Protein AF-A0A8S3AIV1-F1 (afdb_monomer_lite)

Structure (mmCIF, N/CA/C/O backbone):
data_AF-A0A8S3AIV1-F1
#
_entry.id   AF-A0A8S3AIV1-F1
#
loop_
_atom_site.group_PDB
_atom_site.id
_atom_site.type_symbol
_atom_site.label_atom_id
_atom_site.label_alt_id
_atom_site.label_comp_id
_atom_site.label_asym_id
_atom_site.label_entity_id
_atom_site.label_seq_id
_atom_site.pdbx_PDB_ins_code
_atom_site.Cartn_x
_atom_site.Cartn_y
_atom_site.Cartn_z
_atom_site.occupancy
_atom_site.B_iso_or_equiv
_atom_site.auth_seq_id
_atom_site.auth_comp_id
_atom_site.auth_asym_id
_atom_site.auth_atom_id
_atom_site.pdbx_PDB_model_num
ATOM 1 N N . MET A 1 1 ? 9.596 4.234 -3.307 1.00 77.94 1 MET A N 1
ATOM 2 C CA . MET A 1 1 ? 8.604 4.279 -2.198 1.00 77.94 1 MET A CA 1
ATOM 3 C C . MET A 1 1 ? 9.293 3.904 -0.886 1.00 77.94 1 MET A C 1
ATOM 5 O O . MET A 1 1 ? 10.109 2.997 -0.896 1.00 77.94 1 MET A O 1
ATOM 9 N N . LYS A 1 2 ? 8.995 4.546 0.258 1.00 83.81 2 LYS A N 1
ATOM 10 C CA . LYS A 1 2 ? 9.601 4.157 1.555 1.00 83.81 2 LYS A CA 1
ATOM 11 C C . LYS A 1 2 ? 8.645 3.284 2.371 1.00 83.81 2 LYS A C 1
ATOM 13 O O . LYS A 1 2 ? 7.457 3.590 2.457 1.00 83.81 2 LYS A O 1
ATOM 18 N N . SER A 1 3 ? 9.175 2.226 2.986 1.00 89.94 3 SER A N 1
ATOM 19 C CA . SER A 1 3 ? 8.425 1.397 3.938 1.00 89.94 3 SER A CA 1
ATOM 20 C C . SER A 1 3 ? 7.925 2.229 5.130 1.00 89.94 3 SER A C 1
ATOM 22 O O . SER A 1 3 ? 8.500 3.273 5.457 1.00 89.94 3 SER A O 1
ATOM 24 N N . GLN A 1 4 ? 6.839 1.773 5.759 1.00 92.88 4 GLN A N 1
ATOM 25 C CA . GLN A 1 4 ? 6.178 2.404 6.911 1.00 92.88 4 GLN A CA 1
ATOM 26 C C . GLN A 1 4 ? 5.574 3.787 6.626 1.00 92.88 4 GLN A C 1
ATOM 28 O O . GLN A 1 4 ? 5.340 4.587 7.532 1.00 92.88 4 GLN A O 1
ATOM 33 N N . LYS A 1 5 ? 5.295 4.088 5.355 1.00 95.06 5 LYS A N 1
ATOM 34 C CA . LYS A 1 5 ? 4.533 5.278 4.966 1.00 95.06 5 LYS A CA 1
ATOM 35 C C . LYS A 1 5 ? 3.057 4.939 4.790 1.00 95.06 5 LYS A C 1
ATOM 37 O O . LYS A 1 5 ? 2.714 3.894 4.238 1.00 95.06 5 LYS A O 1
ATOM 42 N N . VAL A 1 6 ? 2.204 5.840 5.277 1.00 95.12 6 VAL A N 1
ATOM 43 C CA . VAL A 1 6 ? 0.746 5.751 5.155 1.00 95.12 6 VAL A CA 1
ATOM 44 C C . VAL A 1 6 ? 0.324 6.227 3.770 1.00 95.12 6 VAL A C 1
ATOM 46 O O . VAL A 1 6 ? 0.805 7.251 3.287 1.00 95.12 6 VAL A O 1
ATOM 49 N N . VAL A 1 7 ? -0.587 5.487 3.152 1.00 95.44 7 VAL A N 1
ATOM 50 C CA . VAL A 1 7 ? -1.138 5.749 1.821 1.00 95.44 7 VAL A CA 1
ATOM 51 C C . VAL A 1 7 ? -2.657 5.564 1.818 1.00 95.44 7 VAL A C 1
ATOM 53 O O . VAL A 1 7 ? -3.224 4.921 2.705 1.00 95.44 7 VAL A O 1
ATOM 56 N N . ILE A 1 8 ? -3.320 6.118 0.803 1.00 95.81 8 ILE A N 1
ATOM 57 C CA . ILE A 1 8 ? -4.730 5.856 0.490 1.00 95.81 8 ILE A CA 1
ATOM 58 C C . ILE A 1 8 ? -4.796 5.092 -0.827 1.00 95.81 8 ILE A C 1
ATOM 60 O O . ILE A 1 8 ? -4.142 5.457 -1.803 1.00 95.81 8 ILE A O 1
ATOM 64 N N . VAL A 1 9 ? -5.599 4.031 -0.852 1.00 95.88 9 VAL A N 1
ATOM 65 C CA . VAL A 1 9 ? -5.868 3.267 -2.073 1.00 95.88 9 VAL A CA 1
ATOM 66 C C . VAL A 1 9 ? -6.849 4.051 -2.946 1.00 95.88 9 VAL A C 1
ATOM 68 O O . VAL A 1 9 ? -7.934 4.404 -2.487 1.00 95.88 9 VAL A O 1
ATOM 71 N N . LEU A 1 10 ? -6.482 4.314 -4.202 1.00 96.31 10 LEU A N 1
ATOM 72 C CA . LEU A 1 10 ? -7.286 5.138 -5.115 1.00 96.31 10 LEU A CA 1
ATOM 73 C C . LEU A 1 10 ? -8.308 4.336 -5.934 1.00 96.31 10 LEU A C 1
ATOM 75 O O . LEU A 1 10 ? -9.354 4.870 -6.285 1.00 96.31 10 LEU A O 1
ATOM 79 N N . ALA A 1 11 ? -8.032 3.063 -6.226 1.00 96.12 11 ALA A N 1
ATOM 80 C CA . ALA A 1 11 ? -8.859 2.240 -7.109 1.00 96.12 11 ALA A CA 1
ATOM 81 C C . ALA A 1 11 ? -8.975 0.785 -6.620 1.00 96.12 11 ALA A C 1
ATOM 83 O O . ALA A 1 11 ? -8.168 0.311 -5.819 1.00 96.12 11 ALA A O 1
ATOM 84 N N . GLY A 1 12 ? -9.982 0.068 -7.128 1.00 95.62 12 GLY A N 1
ATOM 85 C CA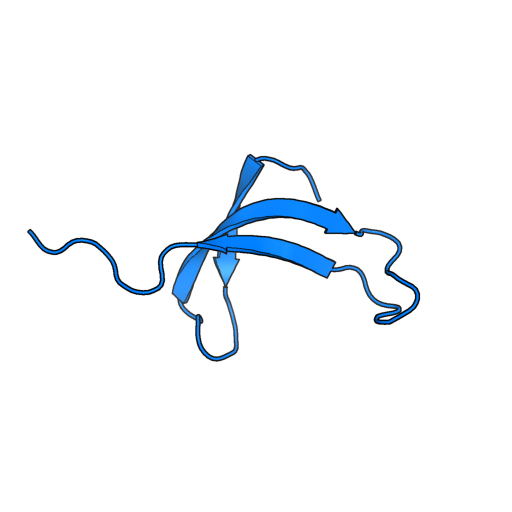 . GLY A 1 12 ? -10.257 -1.334 -6.800 1.00 95.62 12 GLY A CA 1
ATOM 86 C C . GLY A 1 12 ? -11.109 -1.531 -5.541 1.00 95.62 12 GLY A C 1
ATOM 87 O O . GLY A 1 12 ? -11.659 -0.589 -4.976 1.00 95.62 12 GLY A O 1
ATOM 88 N N . ARG A 1 13 ? -11.216 -2.785 -5.078 1.00 95.69 13 ARG A N 1
ATOM 89 C CA . ARG A 1 13 ? -12.106 -3.195 -3.969 1.00 95.69 13 ARG A CA 1
ATOM 90 C C . ARG A 1 13 ? -11.881 -2.426 -2.659 1.00 95.69 13 ARG A C 1
ATOM 92 O O . ARG A 1 13 ? -12.814 -2.268 -1.877 1.00 95.69 13 ARG A O 1
ATOM 99 N N . TYR A 1 14 ? -10.653 -1.978 -2.409 1.00 96.12 14 TYR A N 1
ATOM 100 C CA . TYR A 1 14 ? -10.263 -1.282 -1.179 1.00 96.12 14 TYR A CA 1
ATOM 101 C C . TYR A 1 14 ? -10.088 0.233 -1.368 1.00 96.12 14 TYR A C 1
ATOM 103 O O . TYR A 1 14 ? -9.442 0.868 -0.537 1.00 96.12 14 TYR A O 1
ATOM 111 N N . ALA A 1 15 ? -10.646 0.823 -2.431 1.00 96.56 15 ALA A N 1
ATOM 112 C CA . ALA A 1 15 ? -10.576 2.264 -2.663 1.00 96.56 15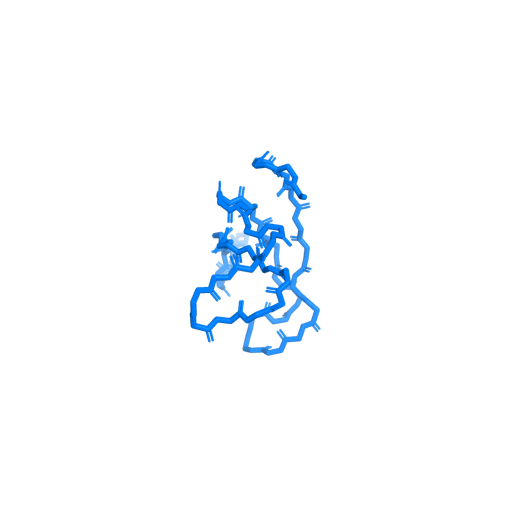 ALA A CA 1
ATOM 113 C C . ALA A 1 15 ? -11.089 3.076 -1.453 1.00 96.56 15 ALA A C 1
ATOM 115 O O . ALA A 1 15 ? -12.042 2.689 -0.772 1.00 96.56 15 ALA A O 1
ATOM 116 N N . GLY A 1 16 ? -10.411 4.185 -1.147 1.00 95.75 16 GLY A N 1
ATOM 117 C CA . GLY A 1 16 ? -10.698 5.047 0.005 1.00 95.75 16 GLY A CA 1
ATOM 118 C C . GLY A 1 16 ? -10.248 4.488 1.364 1.00 95.75 16 GLY A C 1
ATOM 119 O O . GLY A 1 16 ? -10.408 5.150 2.395 1.00 95.75 16 GLY A O 1
ATOM 120 N N . ARG A 1 17 ? -9.667 3.281 1.412 1.00 96.25 17 ARG A N 1
ATOM 121 C CA . 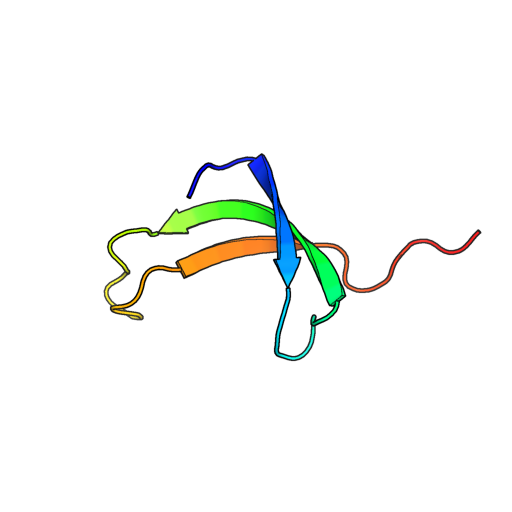ARG A 1 17 ? -9.089 2.725 2.644 1.00 96.25 17 ARG A CA 1
ATOM 122 C C . ARG A 1 17 ? -7.654 3.212 2.843 1.00 96.25 17 ARG A C 1
ATOM 124 O O . ARG A 1 17 ? -6.871 3.300 1.897 1.00 96.25 17 ARG A O 1
ATOM 131 N N . LYS A 1 18 ? -7.316 3.509 4.100 1.00 95.75 18 LYS A N 1
ATOM 132 C CA . LYS A 1 18 ? -5.956 3.809 4.551 1.00 95.75 18 LYS A CA 1
ATOM 133 C C . LYS A 1 18 ? -5.163 2.509 4.653 1.00 95.75 18 LYS A C 1
ATOM 135 O O . LYS A 1 18 ? -5.671 1.502 5.156 1.00 95.75 18 LYS A O 1
ATOM 140 N N . ALA A 1 19 ? -3.920 2.561 4.203 1.00 96.56 19 ALA A N 1
ATOM 141 C CA . ALA A 1 19 ? -2.982 1.453 4.250 1.00 96.56 19 ALA A CA 1
ATOM 142 C C . ALA A 1 19 ? -1.563 1.947 4.567 1.00 96.56 19 ALA A C 1
ATOM 144 O O . ALA A 1 19 ? -1.286 3.145 4.538 1.00 96.56 19 ALA A O 1
ATOM 145 N N . VAL A 1 20 ? -0.666 1.018 4.873 1.00 96.12 20 VAL A N 1
ATOM 146 C CA . VAL A 1 20 ? 0.756 1.247 5.128 1.00 96.12 20 VAL A CA 1
ATOM 147 C C . VAL A 1 20 ? 1.569 0.395 4.164 1.00 96.12 20 VAL A C 1
ATOM 149 O O . VAL A 1 20 ? 1.255 -0.777 3.949 1.00 96.12 20 VAL A O 1
ATOM 152 N N . ILE A 1 21 ? 2.620 0.979 3.591 1.00 95.31 21 ILE A N 1
ATOM 153 C CA . ILE A 1 21 ? 3.571 0.262 2.735 1.00 95.31 21 ILE A CA 1
ATOM 154 C C . ILE A 1 21 ? 4.436 -0.653 3.604 1.00 95.31 21 ILE A C 1
ATOM 156 O O . ILE A 1 21 ? 5.199 -0.168 4.440 1.00 95.31 21 ILE A O 1
ATOM 160 N N . ILE A 1 22 ? 4.355 -1.963 3.372 1.00 94.62 22 ILE A N 1
ATOM 161 C CA . ILE A 1 22 ? 5.221 -2.956 4.022 1.00 94.62 22 ILE A CA 1
ATOM 162 C C . ILE A 1 22 ? 6.500 -3.107 3.206 1.00 94.62 22 ILE A C 1
ATOM 164 O O . ILE A 1 22 ? 7.599 -2.871 3.712 1.00 94.62 22 ILE A O 1
ATOM 168 N N . LYS A 1 23 ? 6.345 -3.456 1.925 1.00 92.12 23 LYS A N 1
ATOM 169 C CA . LYS A 1 23 ? 7.454 -3.748 1.019 1.00 92.12 23 LYS A CA 1
ATOM 170 C C . LYS A 1 23 ? 7.263 -3.007 -0.307 1.00 92.12 23 LYS A C 1
ATOM 172 O O . LYS A 1 23 ? 6.325 -3.330 -1.037 1.00 92.12 23 LYS A O 1
ATOM 177 N N . PRO A 1 24 ? 8.098 -2.002 -0.608 1.00 91.69 24 PRO A N 1
ATOM 178 C CA . PRO A 1 24 ? 8.115 -1.369 -1.919 1.00 91.69 24 PRO A CA 1
ATOM 179 C C . PRO A 1 24 ? 8.868 -2.243 -2.938 1.00 91.69 24 PRO A C 1
ATOM 181 O O . PRO A 1 24 ? 9.860 -2.884 -2.595 1.00 91.69 24 PRO A O 1
ATOM 184 N N . HIS A 1 25 ? 8.394 -2.245 -4.181 1.00 91.25 25 HIS A N 1
ATOM 185 C CA . HIS A 1 25 ? 9.019 -2.851 -5.358 1.00 91.25 25 HIS A CA 1
ATOM 186 C C . HIS A 1 25 ? 9.112 -1.777 -6.447 1.00 91.25 25 HIS A C 1
ATOM 188 O O . HIS A 1 25 ? 8.271 -1.715 -7.342 1.00 91.25 25 HIS A O 1
ATOM 194 N N . ASP A 1 26 ? 10.096 -0.886 -6.318 1.00 86.00 26 ASP A N 1
ATOM 195 C CA . ASP A 1 26 ? 10.217 0.292 -7.183 1.00 86.00 26 ASP A CA 1
ATOM 196 C C . ASP A 1 26 ? 10.615 -0.088 -8.627 1.00 86.00 26 ASP A C 1
ATOM 198 O O . ASP A 1 26 ? 10.036 0.451 -9.567 1.00 86.00 26 ASP A O 1
ATOM 202 N N . ASP A 1 27 ? 11.483 -1.093 -8.799 1.00 83.56 27 ASP A N 1
ATOM 203 C CA . ASP A 1 27 ? 11.952 -1.579 -10.113 1.00 83.56 27 ASP A CA 1
ATOM 204 C C . ASP A 1 27 ? 11.050 -2.667 -10.735 1.00 83.56 27 ASP A C 1
ATOM 206 O O . ASP A 1 27 ? 11.357 -3.227 -11.786 1.00 83.56 27 ASP A O 1
ATOM 210 N N . GLY A 1 28 ? 9.924 -2.983 -10.088 1.00 82.06 28 GLY A N 1
ATOM 211 C CA . GLY A 1 28 ? 9.031 -4.066 -10.501 1.00 82.06 28 GLY A CA 1
ATOM 212 C C . GLY A 1 28 ? 9.476 -5.456 -10.029 1.00 82.06 28 GLY A C 1
ATOM 213 O O . GLY A 1 28 ? 10.439 -5.632 -9.282 1.00 82.06 28 GLY A O 1
ATOM 214 N N . SER A 1 29 ? 8.696 -6.467 -10.399 1.00 84.19 29 SER A N 1
ATOM 215 C CA . SER A 1 29 ? 8.957 -7.884 -10.128 1.00 84.19 29 SER A CA 1
ATOM 216 C C . SER A 1 29 ? 8.785 -8.694 -11.412 1.00 84.19 29 SER A C 1
ATOM 218 O O . SER A 1 29 ? 8.195 -8.210 -12.375 1.00 84.19 29 SER A O 1
ATOM 220 N N . ASN A 1 30 ? 9.242 -9.949 -11.421 1.00 84.75 30 ASN A N 1
ATOM 221 C CA . ASN A 1 30 ? 9.081 -10.837 -12.581 1.00 84.75 30 ASN A CA 1
ATOM 222 C C . ASN A 1 30 ? 7.611 -11.023 -13.009 1.00 84.75 30 ASN A C 1
ATOM 224 O O . ASN A 1 30 ? 7.344 -11.288 -14.173 1.00 8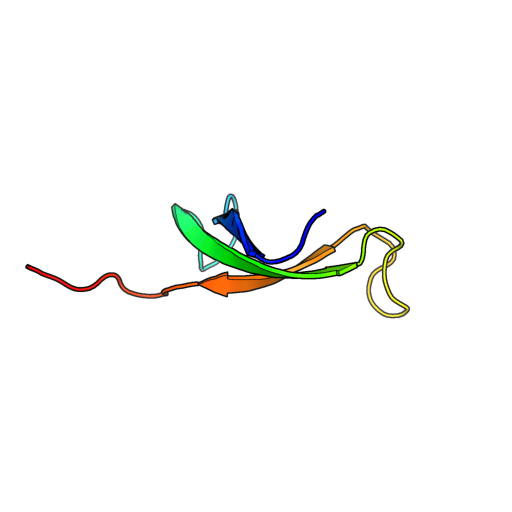4.75 30 ASN A O 1
ATOM 228 N N . GLU A 1 31 ? 6.656 -10.878 -12.084 1.00 88.56 31 GLU A N 1
ATOM 229 C CA . GLU A 1 31 ? 5.221 -10.973 -12.382 1.00 88.56 31 GLU A CA 1
ATOM 230 C C . GLU A 1 31 ? 4.645 -9.636 -12.881 1.00 88.56 31 GLU A C 1
ATOM 232 O O . GLU A 1 31 ? 3.689 -9.609 -13.654 1.00 88.56 31 GLU A O 1
ATOM 237 N N . ARG A 1 32 ? 5.203 -8.506 -12.422 1.00 87.75 32 ARG A N 1
ATOM 238 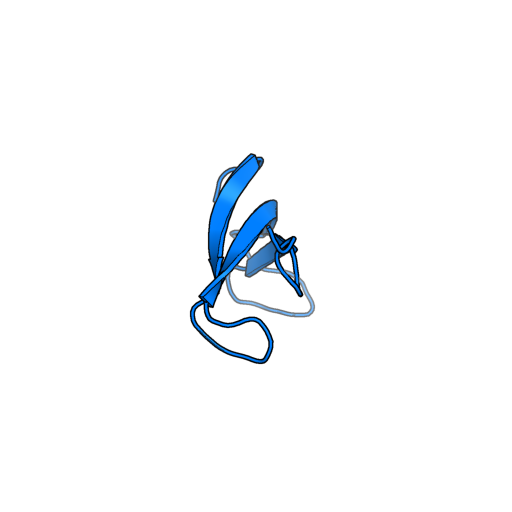C CA . ARG A 1 32 ? 4.682 -7.157 -12.682 1.00 87.75 32 ARG A CA 1
ATOM 239 C C . ARG A 1 32 ? 5.830 -6.194 -12.957 1.00 87.75 32 ARG A C 1
ATOM 241 O O . ARG A 1 32 ? 6.475 -5.718 -12.026 1.00 87.75 32 ARG A O 1
ATOM 248 N N . GLY A 1 33 ? 6.022 -5.852 -14.230 1.00 90.62 33 GLY A N 1
ATOM 249 C CA . GLY A 1 33 ? 7.093 -4.958 -14.694 1.00 90.62 33 GLY A CA 1
ATOM 250 C C . GLY A 1 33 ? 6.916 -3.470 -14.364 1.00 90.62 33 GLY A C 1
ATOM 251 O O . GLY A 1 33 ? 7.702 -2.652 -14.821 1.00 90.62 33 GLY A O 1
ATOM 252 N N . TYR A 1 34 ? 5.885 -3.095 -13.603 1.00 92.00 34 TYR A N 1
ATOM 253 C CA . TYR A 1 34 ? 5.677 -1.727 -13.128 1.00 92.00 34 TYR A CA 1
ATOM 254 C C . TYR A 1 34 ? 5.962 -1.622 -11.627 1.00 92.00 34 TYR A C 1
ATOM 256 O O . TYR A 1 34 ? 5.782 -2.586 -10.873 1.00 92.00 34 TYR A O 1
ATOM 264 N N . GLY A 1 35 ? 6.355 -0.425 -11.184 1.00 91.31 35 GLY A N 1
ATOM 265 C CA . GLY A 1 35 ? 6.578 -0.130 -9.772 1.00 91.31 35 GLY A CA 1
ATOM 266 C C . GLY A 1 35 ? 5.315 -0.378 -8.947 1.00 91.31 35 GLY A C 1
ATOM 267 O O . GLY A 1 35 ? 4.247 0.171 -9.228 1.00 91.31 35 GLY A O 1
ATOM 268 N N . HIS A 1 36 ? 5.416 -1.227 -7.931 1.00 92.31 36 HIS A N 1
ATOM 269 C CA . HIS A 1 36 ? 4.292 -1.586 -7.071 1.00 92.31 36 HIS A CA 1
ATOM 270 C C . HIS A 1 36 ? 4.737 -1.722 -5.619 1.00 92.31 36 HIS A C 1
ATOM 272 O O . HIS A 1 36 ? 5.917 -1.674 -5.288 1.00 92.31 36 HIS A O 1
ATOM 278 N N . ALA A 1 37 ? 3.780 -1.872 -4.712 1.00 93.62 37 ALA A N 1
ATOM 279 C CA . ALA A 1 37 ? 4.075 -2.077 -3.306 1.00 93.62 37 ALA A CA 1
ATOM 280 C C . ALA A 1 37 ? 3.098 -3.066 -2.689 1.00 93.62 37 ALA A C 1
ATOM 282 O O . ALA A 1 37 ? 1.905 -3.065 -3.000 1.00 93.62 37 ALA A O 1
ATOM 283 N N . LEU A 1 38 ? 3.610 -3.867 -1.760 1.00 93.00 38 LEU A N 1
ATOM 284 C CA . LEU A 1 38 ? 2.780 -4.611 -0.832 1.00 93.00 38 LEU A CA 1
ATOM 285 C C . LEU A 1 38 ? 2.317 -3.661 0.274 1.00 93.00 38 LEU A C 1
ATOM 287 O O . LEU A 1 38 ? 3.136 -3.071 0.988 1.00 93.00 38 LEU A O 1
ATOM 291 N N . VAL A 1 39 ? 1.001 -3.533 0.420 1.00 95.19 39 VAL A N 1
ATOM 292 C CA . VAL A 1 39 ? 0.365 -2.667 1.415 1.00 95.19 39 VAL A CA 1
ATOM 293 C C . VAL A 1 39 ? -0.512 -3.483 2.358 1.00 95.19 39 VAL A C 1
ATOM 295 O O . VAL A 1 39 ? -1.189 -4.415 1.929 1.00 95.19 39 VAL A O 1
ATOM 298 N N . ALA A 1 40 ? -0.537 -3.106 3.634 1.00 96.06 40 ALA A N 1
ATOM 299 C CA . ALA A 1 40 ? -1.522 -3.596 4.595 1.00 96.06 40 ALA A CA 1
ATOM 300 C C . ALA A 1 40 ? -2.436 -2.454 5.019 1.00 96.06 40 ALA A C 1
ATOM 302 O O . ALA A 1 40 ? -1.973 -1.365 5.348 1.00 96.06 40 ALA A O 1
ATOM 303 N N . GLY A 1 41 ? -3.740 -2.694 5.014 1.00 95.19 41 GLY A N 1
ATOM 304 C CA . GLY A 1 41 ? -4.737 -1.703 5.392 1.00 95.19 41 GLY A CA 1
ATOM 305 C C . GLY A 1 41 ? -5.914 -2.340 6.107 1.00 95.19 41 GLY A C 1
ATOM 306 O O . GLY A 1 41 ? -5.999 -3.559 6.247 1.00 95.19 41 GLY A O 1
ATOM 307 N N . VAL A 1 42 ? -6.839 -1.496 6.553 1.00 94.38 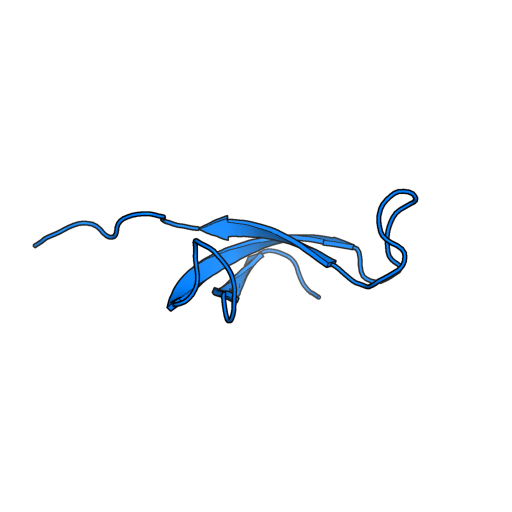42 VAL A N 1
ATOM 308 C CA . VAL A 1 42 ? -8.030 -1.941 7.278 1.00 94.38 42 VAL A CA 1
ATOM 309 C C . VAL A 1 42 ? -9.224 -1.963 6.327 1.00 94.38 42 VAL A C 1
ATOM 311 O O . VAL A 1 42 ? -9.666 -0.918 5.847 1.00 94.38 42 VAL A O 1
ATOM 314 N N . ALA A 1 43 ? -9.780 -3.150 6.071 1.00 93.00 43 ALA A N 1
ATOM 315 C CA . ALA A 1 43 ? -10.925 -3.306 5.170 1.00 93.00 43 ALA A CA 1
ATOM 316 C C . ALA A 1 43 ? -12.225 -2.714 5.742 1.00 93.00 43 ALA A C 1
ATOM 318 O O . ALA A 1 43 ? -13.037 -2.176 4.995 1.00 93.00 43 ALA A O 1
ATOM 319 N N . ARG A 1 44 ? -12.428 -2.783 7.063 1.00 93.94 44 ARG A N 1
ATOM 320 C CA . ARG A 1 44 ? -13.568 -2.183 7.768 1.00 93.94 44 ARG A CA 1
ATOM 321 C C . ARG A 1 44 ? -13.056 -1.417 8.977 1.00 93.94 44 ARG A C 1
ATOM 323 O O . ARG A 1 44 ? -12.506 -2.018 9.889 1.00 93.94 44 ARG A O 1
ATOM 330 N N . TYR A 1 45 ? -13.241 -0.100 8.974 1.00 94.44 45 TYR A N 1
ATOM 331 C CA . TYR A 1 45 ? -12.837 0.730 10.103 1.00 94.44 45 TYR A CA 1
ATOM 332 C C . TYR A 1 45 ? -13.611 0.354 11.374 1.00 94.44 45 TYR A C 1
ATOM 334 O O . TYR A 1 45 ? -14.791 -0.013 11.270 1.00 94.44 45 TYR A O 1
ATOM 342 N N . PRO A 1 46 ? -12.968 0.455 12.552 1.00 95.31 46 PRO A N 1
ATOM 343 C CA . PRO A 1 46 ? -13.663 0.313 13.822 1.00 95.31 46 PRO A CA 1
ATOM 344 C C . PRO A 1 46 ? -14.799 1.338 13.899 1.00 95.31 46 PRO A C 1
ATOM 346 O O . PRO A 1 46 ? -14.653 2.484 13.466 1.00 95.31 46 PRO A O 1
ATOM 349 N N . ARG A 1 47 ? -15.956 0.890 14.390 1.00 93.50 47 ARG A N 1
ATOM 350 C CA . ARG A 1 47 ? -17.091 1.770 14.682 1.00 93.50 47 ARG A CA 1
ATOM 351 C C . ARG A 1 47 ? -16.891 2.378 16.070 1.00 93.50 47 ARG A C 1
ATOM 353 O O . ARG A 1 47 ? -16.149 1.818 16.872 1.00 93.50 47 ARG A O 1
ATOM 360 N N . LYS A 1 48 ? -17.510 3.536 16.286 1.00 89.81 48 LYS A N 1
ATOM 361 C CA . LYS A 1 48 ? -17.584 4.166 17.602 1.00 89.81 48 LYS A CA 1
ATOM 362 C C . LYS A 1 48 ? -18.355 3.279 18.573 1.00 89.81 48 LYS A C 1
ATOM 364 O O . LYS A 1 48 ? -19.285 2.592 18.089 1.00 89.81 48 LYS A O 1
#

pLDDT: mean 92.38, std 4.45, range [77.94, 96.56]

InterPro domains:
  IPR001141 Large ribosomal subunit protein eL27 [PTHR10497] (1-48)
  IPR005824 KOW [PF00467] (5-28)
  IPR008991 Translation protein SH3-like domain superfamily [SSF50104] (5-46)
  IPR038655 Large ribosomal subunit protein eL27 superfamily [G3DSA:2.30.30.770] (1-48)

Radius of gyration: 12.12 Å; chains: 1; bounding box: 30×17×32 Å

Secondary structure (DSSP, 8-state):
--TT-EEE--SSTTTT-EEEEEEEETT--SS--S-EEEEEE-SSPPP-

Organism: NCBI:txid392030

Sequence (48 aa):
MKSQKVVIVLAGRYAGRKAVIIKPHDDGSNERGYGHALVAGVARYPRK

Foldseek 3Di:
DDFQDKDAACDDPQHRWIWTFHAWDCCADPVGRHTDTDIDTDSDDDDD